Protein AF-A0A7K3FUX8-F1 (afdb_monomer_lite)

Foldseek 3Di:
DDPVVVVVVVVVLLVCLLVPHDDDDPDLCLDPVSVVVSCVSCVVSVHDDDDDADPDDLVVQQVVLVPDDVVPRDDSVVSVVSVVSRVVPDD

Sequence (91 aa):
ATADAVAAMRTVLEARLTRKKTTVIDATNCERAVRAGLVQAARRHDVPAVAVLMGTPVSLCVIRQTAHIPDRAVPADTVRAQHTAATTAFP

Radius of gyration: 15.08 Å; chains: 1; bounding box: 34×22×39 Å

Structure (mmCIF, N/CA/C/O backbone):
data_AF-A0A7K3FUX8-F1
#
_entry.id   AF-A0A7K3FUX8-F1
#
loop_
_atom_site.group_PDB
_atom_site.id
_atom_site.type_symbol
_atom_site.label_atom_id
_atom_site.label_alt_id
_atom_site.label_comp_id
_atom_site.label_asym_id
_atom_site.label_entity_id
_atom_site.label_seq_id
_atom_site.pdbx_PDB_ins_code
_atom_site.Cartn_x
_atom_site.Cartn_y
_atom_site.Cartn_z
_atom_site.occupancy
_atom_site.B_iso_or_equiv
_atom_site.auth_seq_id
_atom_site.auth_comp_id
_atom_site.auth_asym_id
_atom_site.auth_atom_id
_atom_site.pdbx_PDB_model_num
ATOM 1 N N . ALA A 1 1 ? 6.928 -8.966 -0.866 1.00 81.75 1 ALA A N 1
ATOM 2 C CA . ALA A 1 1 ? 7.744 -8.783 0.356 1.00 81.75 1 ALA A CA 1
ATOM 3 C C . ALA A 1 1 ? 8.014 -10.150 0.972 1.00 81.75 1 ALA A C 1
ATOM 5 O O . ALA A 1 1 ? 7.255 -11.071 0.688 1.00 81.75 1 ALA A O 1
ATOM 6 N N . THR A 1 2 ? 9.066 -10.303 1.775 1.00 93.81 2 THR A N 1
ATOM 7 C CA . THR A 1 2 ? 9.283 -11.546 2.532 1.00 93.81 2 THR A CA 1
ATOM 8 C C . THR A 1 2 ? 8.233 -11.692 3.635 1.00 93.81 2 THR A C 1
ATOM 10 O O . THR A 1 2 ? 7.652 -10.697 4.079 1.00 93.81 2 THR A O 1
ATOM 13 N N . ALA A 1 3 ? 7.989 -12.925 4.085 1.00 94.31 3 ALA A N 1
ATOM 14 C CA . ALA A 1 3 ? 7.027 -13.198 5.152 1.00 94.31 3 ALA A CA 1
ATOM 15 C C . ALA A 1 3 ? 7.381 -12.452 6.452 1.00 94.31 3 ALA A C 1
ATOM 17 O O . ALA A 1 3 ? 6.507 -11.828 7.053 1.00 94.31 3 ALA A O 1
ATOM 18 N N . ASP A 1 4 ? 8.664 -12.422 6.824 1.00 97.75 4 ASP A N 1
ATOM 19 C CA . ASP A 1 4 ? 9.129 -11.760 8.050 1.00 97.75 4 ASP A CA 1
ATOM 20 C C . ASP A 1 4 ? 8.919 -10.245 8.017 1.00 97.75 4 ASP A C 1
ATOM 22 O O . ASP A 1 4 ? 8.454 -9.656 8.993 1.00 97.75 4 ASP A O 1
ATOM 26 N N . ALA A 1 5 ? 9.185 -9.601 6.874 1.00 96.62 5 ALA A N 1
ATOM 27 C CA . ALA A 1 5 ? 8.937 -8.170 6.715 1.00 96.62 5 ALA A CA 1
ATOM 28 C C . ALA A 1 5 ? 7.441 -7.844 6.856 1.00 96.62 5 ALA A C 1
ATOM 30 O O . ALA A 1 5 ? 7.068 -6.861 7.501 1.00 96.62 5 ALA A O 1
ATOM 31 N N . VAL A 1 6 ? 6.573 -8.695 6.298 1.00 95.69 6 VAL A N 1
ATOM 32 C CA . VAL A 1 6 ? 5.118 -8.555 6.435 1.00 95.69 6 VAL A CA 1
ATOM 33 C C . VAL A 1 6 ? 4.686 -8.751 7.889 1.00 95.69 6 VAL A C 1
ATOM 35 O O . VAL A 1 6 ? 3.877 -7.967 8.388 1.00 95.69 6 VAL A O 1
ATOM 38 N N . ALA A 1 7 ? 5.224 -9.752 8.585 1.00 96.31 7 ALA A N 1
ATOM 39 C CA . ALA A 1 7 ? 4.921 -10.002 9.991 1.00 96.31 7 ALA A CA 1
ATOM 40 C C . ALA A 1 7 ? 5.331 -8.813 10.874 1.00 96.31 7 ALA A C 1
ATOM 42 O O . ALA A 1 7 ? 4.513 -8.314 11.648 1.00 96.31 7 ALA A O 1
ATOM 43 N N . ALA A 1 8 ? 6.548 -8.292 10.696 1.00 97.88 8 ALA A N 1
ATOM 44 C CA . ALA A 1 8 ? 7.042 -7.127 11.426 1.00 97.88 8 ALA A CA 1
ATOM 45 C C . ALA A 1 8 ? 6.161 -5.886 11.200 1.00 97.88 8 ALA A C 1
ATOM 47 O O . ALA A 1 8 ? 5.735 -5.240 12.162 1.00 97.88 8 ALA A O 1
ATOM 48 N N . MET A 1 9 ? 5.820 -5.588 9.940 1.00 97.50 9 MET A N 1
ATOM 49 C CA . MET A 1 9 ? 4.918 -4.484 9.596 1.00 97.50 9 MET A CA 1
ATOM 50 C C . MET A 1 9 ? 3.559 -4.630 10.293 1.00 97.50 9 MET A C 1
ATOM 52 O O . MET A 1 9 ? 3.052 -3.660 10.855 1.00 97.50 9 MET A O 1
ATOM 56 N N . ARG A 1 10 ? 2.967 -5.834 10.285 1.00 97.06 10 ARG A N 1
ATOM 57 C CA . ARG A 1 10 ? 1.666 -6.092 10.924 1.00 97.06 10 ARG A CA 1
ATOM 58 C C . ARG A 1 10 ? 1.725 -5.902 12.436 1.00 97.06 10 ARG A C 1
ATOM 60 O O . ARG A 1 10 ? 0.827 -5.274 12.986 1.00 97.06 10 ARG A O 1
ATOM 67 N N . THR A 1 11 ? 2.787 -6.365 13.092 1.00 98.25 11 THR A N 1
ATOM 68 C CA . THR A 1 11 ? 2.990 -6.159 14.534 1.00 98.25 11 THR A CA 1
ATOM 69 C C . THR A 1 11 ? 3.022 -4.672 14.890 1.00 98.25 11 THR A C 1
ATOM 71 O O . THR A 1 11 ? 2.338 -4.238 15.818 1.00 98.25 11 THR A O 1
ATOM 74 N N . VAL A 1 12 ? 3.766 -3.863 14.127 1.00 98.38 12 VAL A N 1
ATOM 75 C CA . VAL A 1 12 ? 3.832 -2.411 14.351 1.00 98.38 12 VAL A CA 1
ATOM 76 C C . VAL A 1 12 ? 2.495 -1.737 14.043 1.00 98.38 12 VAL A C 1
ATOM 78 O O . VAL A 1 12 ? 2.066 -0.878 14.815 1.00 98.38 12 VAL A O 1
ATOM 81 N N . LEU A 1 13 ? 1.821 -2.128 12.956 1.00 98.38 13 LEU A N 1
ATOM 82 C CA . LEU A 1 13 ? 0.497 -1.617 12.600 1.00 98.38 13 LEU A CA 1
ATOM 83 C C . LEU A 1 13 ? -0.489 -1.812 13.757 1.00 98.38 13 LEU A C 1
ATOM 85 O O . LEU A 1 13 ? -1.036 -0.828 14.245 1.00 98.38 13 LEU A O 1
ATOM 89 N N . GLU A 1 14 ? -0.659 -3.043 14.243 1.00 98.19 14 GLU A N 1
ATOM 90 C CA . GLU A 1 14 ? -1.584 -3.356 15.340 1.00 98.19 14 GLU A CA 1
ATOM 91 C C . GLU A 1 14 ? -1.254 -2.536 16.598 1.00 98.19 14 GLU A C 1
ATOM 93 O O . GLU A 1 14 ? -2.122 -1.863 17.150 1.00 98.19 14 GLU A O 1
ATOM 98 N N . ALA A 1 15 ? 0.024 -2.466 16.992 1.00 98.44 15 ALA A N 1
ATOM 99 C CA . ALA A 1 15 ? 0.445 -1.679 18.152 1.00 98.44 15 ALA A CA 1
ATOM 100 C C . ALA A 1 15 ? 0.147 -0.172 18.015 1.00 98.44 15 ALA A C 1
ATOM 102 O O . ALA A 1 15 ? -0.090 0.514 19.015 1.00 98.44 15 ALA A O 1
ATOM 103 N N . ARG A 1 16 ? 0.186 0.375 16.794 1.00 98.69 16 ARG A N 1
ATOM 104 C CA . ARG A 1 16 ? -0.166 1.778 16.531 1.00 98.69 16 ARG A CA 1
ATOM 105 C C . ARG A 1 16 ? -1.674 1.998 16.540 1.00 98.69 16 ARG A C 1
ATOM 107 O O . ARG A 1 16 ? -2.118 2.992 17.120 1.00 98.69 16 ARG A O 1
ATOM 114 N N . LEU A 1 17 ? -2.441 1.087 15.942 1.00 98.56 17 LEU A N 1
ATOM 115 C CA . LEU A 1 17 ? -3.898 1.194 15.864 1.00 98.56 17 LEU A CA 1
ATOM 116 C C . LEU A 1 17 ? -4.566 1.037 17.235 1.00 98.56 17 LEU A C 1
ATOM 118 O O . LEU A 1 17 ? -5.438 1.843 17.547 1.00 98.56 17 LEU A O 1
ATOM 122 N N . THR A 1 18 ? -4.066 0.153 18.109 1.00 98.38 18 THR A N 1
ATOM 123 C CA . THR A 1 18 ? -4.520 0.053 19.514 1.00 98.38 18 THR A CA 1
ATOM 124 C C . THR A 1 18 ? -4.437 1.396 20.246 1.00 98.38 18 THR A C 1
ATOM 126 O O . THR A 1 18 ? -5.247 1.707 21.114 1.00 98.38 18 THR A O 1
ATOM 129 N N . ARG A 1 19 ? -3.453 2.229 19.889 1.00 98.31 19 ARG A 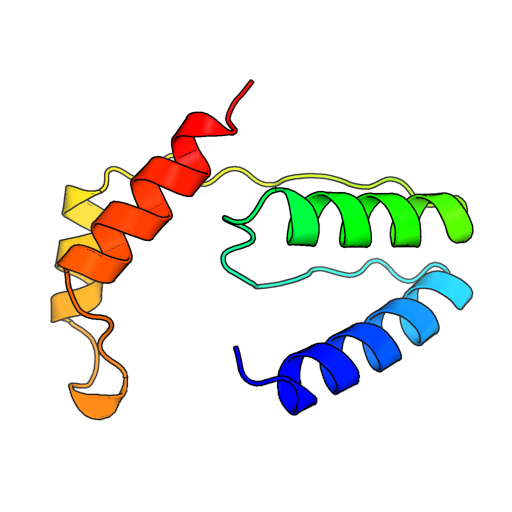N 1
ATOM 130 C CA . ARG A 1 19 ? -3.224 3.560 20.480 1.00 98.31 19 ARG A CA 1
ATOM 131 C C . ARG A 1 19 ? -3.846 4.688 19.655 1.00 98.31 19 ARG A C 1
ATOM 133 O O . ARG A 1 19 ? -3.536 5.855 19.898 1.00 98.31 19 ARG A O 1
ATOM 140 N N . LYS A 1 20 ? -4.651 4.343 18.644 1.00 97.94 20 LYS A N 1
ATOM 141 C CA . LYS A 1 20 ? -5.294 5.253 17.686 1.00 97.94 20 LYS A CA 1
ATOM 142 C C . LYS A 1 20 ? -4.320 6.265 17.071 1.00 97.94 20 LYS A C 1
ATOM 144 O O . LYS A 1 20 ? -4.652 7.427 16.858 1.00 97.94 20 LYS A O 1
ATOM 149 N N . LYS A 1 21 ? -3.080 5.839 16.800 1.00 98.44 21 LYS A N 1
ATOM 150 C CA . LYS A 1 21 ? -2.074 6.681 16.141 1.00 98.44 21 LYS A CA 1
ATOM 151 C C . LYS A 1 21 ? -2.239 6.592 14.628 1.00 98.44 21 LYS A C 1
ATOM 153 O O . LYS A 1 21 ? -2.202 5.494 14.069 1.00 98.44 21 LYS A O 1
ATOM 158 N N . THR A 1 22 ? -2.334 7.746 13.965 1.00 98.12 22 THR A N 1
ATOM 159 C CA . THR A 1 22 ? -2.336 7.845 12.497 1.00 98.12 22 THR A CA 1
ATOM 160 C C . THR A 1 22 ? -1.178 7.048 11.920 1.00 98.12 22 THR A C 1
ATOM 162 O O . THR A 1 22 ? -0.032 7.242 12.323 1.00 98.12 22 THR A O 1
ATOM 165 N N . THR A 1 23 ? -1.464 6.121 11.012 1.00 98.44 23 THR A N 1
ATOM 166 C CA . THR A 1 23 ? -0.473 5.186 10.474 1.00 98.44 23 THR A CA 1
ATOM 167 C C . THR A 1 23 ? -0.557 5.180 8.960 1.00 98.44 23 THR A C 1
ATOM 169 O O . THR A 1 23 ? -1.635 4.992 8.406 1.00 98.44 23 THR A O 1
ATOM 172 N N . VAL A 1 24 ? 0.585 5.383 8.307 1.00 98.25 24 VAL A N 1
ATOM 173 C CA . VAL A 1 24 ? 0.724 5.299 6.852 1.00 98.25 24 VAL A CA 1
ATOM 174 C C . VAL A 1 24 ? 1.431 3.990 6.530 1.00 98.25 24 VAL A C 1
ATOM 176 O O . VAL A 1 24 ? 2.474 3.695 7.112 1.00 98.25 24 VAL A O 1
ATOM 179 N N . ILE A 1 25 ? 0.848 3.202 5.629 1.00 97.69 25 ILE A N 1
ATOM 180 C CA . ILE A 1 25 ? 1.470 1.989 5.094 1.00 97.69 25 ILE A CA 1
ATOM 181 C C . ILE A 1 25 ? 2.056 2.328 3.730 1.00 97.69 25 ILE A C 1
ATOM 183 O O . ILE A 1 25 ? 1.334 2.370 2.735 1.00 97.69 25 ILE A O 1
ATOM 187 N N . ASP A 1 26 ? 3.363 2.573 3.708 1.00 96.25 26 ASP A N 1
ATOM 188 C CA . ASP A 1 26 ? 4.122 2.768 2.477 1.00 96.25 26 ASP A CA 1
ATOM 189 C C . ASP A 1 26 ? 4.491 1.408 1.873 1.00 96.25 26 ASP A C 1
ATOM 191 O O . ASP A 1 26 ? 5.509 0.791 2.186 1.00 96.25 26 ASP A O 1
ATOM 195 N N . ALA A 1 27 ? 3.567 0.889 1.074 1.00 95.62 27 ALA A N 1
ATOM 196 C CA . ALA A 1 27 ? 3.720 -0.326 0.298 1.00 95.62 27 ALA A CA 1
ATOM 197 C C . ALA A 1 27 ? 2.926 -0.175 -1.000 1.00 95.62 27 ALA A C 1
ATOM 199 O O . ALA A 1 27 ? 1.991 0.623 -1.084 1.00 95.62 27 ALA A O 1
ATOM 200 N N . THR A 1 28 ? 3.242 -0.990 -2.005 1.00 94.94 28 THR A N 1
ATOM 201 C CA . THR A 1 28 ? 2.544 -0.927 -3.299 1.00 94.94 28 THR A CA 1
ATOM 202 C C . THR A 1 28 ? 1.045 -1.205 -3.169 1.00 94.94 28 THR A C 1
ATOM 204 O O . THR A 1 28 ? 0.253 -0.653 -3.924 1.00 94.94 28 THR A O 1
ATOM 207 N N . ASN A 1 29 ? 0.641 -2.045 -2.203 1.00 96.12 29 ASN A N 1
ATOM 208 C CA . ASN A 1 29 ? -0.757 -2.372 -1.894 1.00 96.12 29 ASN A CA 1
ATOM 209 C C . ASN A 1 29 ? -1.591 -2.810 -3.125 1.00 96.12 29 ASN A C 1
ATOM 211 O O . ASN A 1 29 ? -2.823 -2.716 -3.128 1.00 96.12 29 ASN A O 1
ATOM 215 N N . CYS A 1 30 ? -0.928 -3.333 -4.165 1.00 94.69 30 CYS A N 1
ATOM 216 C CA . CYS A 1 30 ? -1.540 -3.752 -5.429 1.00 94.69 30 CYS A CA 1
ATOM 217 C C . CYS A 1 30 ? -2.489 -4.951 -5.259 1.00 94.69 30 CYS A C 1
ATOM 219 O O . CYS A 1 30 ? -3.494 -5.065 -5.961 1.00 94.69 30 CYS A O 1
ATOM 221 N N . GLU A 1 31 ? -2.218 -5.831 -4.296 1.00 93.88 31 GLU A N 1
ATOM 222 C CA . GLU A 1 31 ? -2.989 -7.054 -4.077 1.00 93.88 31 GLU A CA 1
ATOM 223 C C . GLU A 1 31 ? -4.265 -6.803 -3.259 1.00 93.88 31 GLU A C 1
ATOM 225 O O . GLU A 1 31 ? -4.232 -6.253 -2.154 1.00 93.88 31 GLU A O 1
ATOM 230 N N . ARG A 1 32 ? -5.414 -7.271 -3.771 1.00 94.81 32 ARG A N 1
ATOM 231 C CA . ARG A 1 32 ? -6.723 -7.109 -3.109 1.00 94.81 32 ARG A CA 1
ATOM 232 C C . ARG A 1 32 ? -6.743 -7.698 -1.697 1.00 94.81 32 ARG A C 1
ATOM 234 O O . ARG A 1 32 ? -7.289 -7.071 -0.793 1.00 94.81 32 ARG A O 1
ATOM 241 N N . ALA A 1 33 ? -6.151 -8.878 -1.508 1.00 95.12 33 ALA A N 1
ATOM 242 C CA . ALA A 1 33 ? -6.103 -9.551 -0.210 1.00 95.12 33 ALA A CA 1
ATOM 243 C C . ALA A 1 33 ? -5.315 -8.737 0.831 1.00 95.12 33 ALA A C 1
ATOM 245 O O . ALA A 1 33 ? -5.756 -8.605 1.974 1.00 95.12 33 ALA A O 1
ATOM 246 N N . VAL A 1 34 ? -4.202 -8.116 0.418 1.00 95.81 34 VAL A N 1
ATOM 247 C CA . VAL A 1 34 ? -3.408 -7.225 1.276 1.00 95.81 34 VAL A CA 1
ATOM 248 C C . VAL A 1 34 ? -4.250 -6.026 1.716 1.00 95.81 34 VAL A C 1
ATOM 250 O O . VAL A 1 34 ? 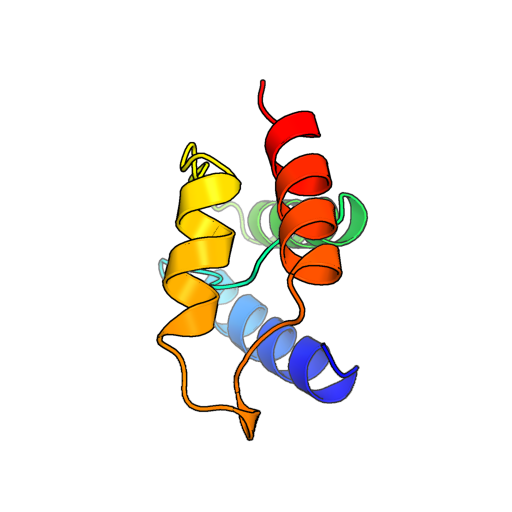-4.376 -5.781 2.917 1.00 95.81 34 VAL A O 1
ATOM 253 N N . ARG A 1 35 ? -4.912 -5.333 0.776 1.00 96.31 35 ARG A N 1
ATOM 254 C CA . ARG A 1 35 ? -5.792 -4.194 1.104 1.00 96.31 35 ARG A CA 1
ATOM 255 C C . ARG A 1 35 ? -6.936 -4.589 2.035 1.00 96.31 35 ARG A C 1
ATOM 257 O O . ARG A 1 35 ? -7.201 -3.881 3.003 1.00 96.31 35 ARG A O 1
ATOM 264 N N . ALA A 1 36 ? -7.587 -5.724 1.779 1.00 96.75 36 ALA A N 1
ATOM 265 C CA . ALA A 1 36 ? -8.665 -6.229 2.627 1.00 96.75 36 ALA A CA 1
ATOM 266 C C . ALA A 1 36 ? -8.193 -6.459 4.073 1.00 96.75 36 ALA A C 1
ATOM 268 O O . ALA A 1 36 ? -8.887 -6.072 5.012 1.00 96.75 36 ALA A O 1
ATOM 269 N N . GLY A 1 37 ? -6.988 -7.010 4.255 1.00 97.56 37 GLY A N 1
ATOM 270 C CA . GLY A 1 37 ? -6.382 -7.190 5.573 1.00 97.56 37 GLY A CA 1
ATOM 271 C C . GLY A 1 37 ? -6.121 -5.872 6.309 1.00 97.56 37 GLY A C 1
ATOM 272 O O . GLY A 1 37 ? -6.399 -5.781 7.505 1.00 97.56 37 GLY A O 1
ATOM 273 N N . LEU A 1 38 ? -5.643 -4.840 5.606 1.00 97.88 38 LEU A N 1
ATOM 274 C CA . LEU A 1 38 ? -5.422 -3.506 6.182 1.00 97.88 38 LEU A CA 1
ATOM 275 C C . LEU A 1 38 ? -6.741 -2.832 6.587 1.00 97.88 38 LEU A C 1
ATOM 277 O O . LEU A 1 38 ? -6.850 -2.300 7.690 1.00 97.88 38 LEU A O 1
ATOM 281 N N . VAL A 1 39 ? -7.765 -2.910 5.732 1.00 97.81 39 VAL A N 1
ATOM 282 C CA . VAL A 1 39 ? -9.108 -2.391 6.038 1.00 97.81 39 VAL A CA 1
ATOM 283 C C . VAL A 1 39 ? -9.712 -3.123 7.237 1.00 97.81 39 VAL A C 1
ATOM 285 O O . VAL A 1 39 ? -10.312 -2.491 8.103 1.00 97.81 39 VAL A O 1
ATOM 288 N N . GLN A 1 40 ? -9.538 -4.443 7.328 1.00 98.38 40 GLN A N 1
ATOM 289 C CA . GLN A 1 40 ? -10.013 -5.213 8.476 1.00 98.38 40 GLN A CA 1
ATOM 290 C C . GLN A 1 40 ? -9.290 -4.814 9.770 1.00 98.38 40 GLN A C 1
ATOM 292 O O . GLN A 1 40 ? -9.941 -4.701 10.805 1.00 98.38 40 GLN A O 1
ATOM 297 N N . ALA A 1 41 ? -7.976 -4.574 9.724 1.00 98.12 41 ALA A N 1
ATOM 298 C CA . ALA A 1 41 ? -7.225 -4.086 10.879 1.00 98.12 41 ALA A CA 1
ATOM 299 C C . ALA A 1 41 ? -7.746 -2.720 11.349 1.00 98.12 41 ALA A C 1
ATOM 301 O O . ALA A 1 41 ? -8.037 -2.558 12.528 1.00 98.12 41 ALA A O 1
ATOM 302 N N . ALA A 1 42 ? -7.960 -1.776 10.430 1.00 98.31 42 ALA A N 1
ATOM 303 C CA . ALA A 1 42 ? -8.550 -0.477 10.754 1.00 98.31 42 ALA A CA 1
ATOM 304 C C . ALA A 1 42 ? -9.937 -0.615 11.412 1.00 98.31 42 ALA A C 1
ATOM 306 O O . ALA A 1 42 ? -10.189 -0.008 12.451 1.00 98.31 42 ALA A O 1
ATOM 307 N N . ARG A 1 43 ? -10.798 -1.492 10.870 1.00 98.25 43 ARG A N 1
ATOM 308 C CA . ARG A 1 43 ? -12.125 -1.789 11.439 1.00 98.25 43 ARG A CA 1
ATOM 309 C C . ARG A 1 43 ? -12.058 -2.371 12.850 1.00 98.25 43 ARG A C 1
ATOM 311 O O . ARG A 1 43 ? -12.854 -1.970 13.681 1.00 98.25 43 ARG A O 1
ATOM 318 N N . ARG A 1 44 ? -11.126 -3.290 13.137 1.00 98.12 44 ARG A N 1
ATOM 319 C CA . ARG A 1 44 ? -10.972 -3.884 14.483 1.00 98.12 44 ARG A CA 1
ATOM 320 C C . ARG A 1 44 ? -10.654 -2.856 15.572 1.00 98.12 44 ARG A C 1
ATOM 322 O O . ARG A 1 44 ? -10.932 -3.122 16.733 1.00 98.12 44 ARG A O 1
ATOM 329 N N . HIS A 1 45 ? -10.049 -1.730 15.198 1.00 98.25 45 HIS A N 1
ATOM 330 C CA . HIS A 1 45 ? -9.644 -0.662 16.118 1.00 98.25 45 HIS A CA 1
ATOM 331 C C . HIS A 1 45 ? -10.518 0.593 16.012 1.00 98.25 45 HIS A C 1
ATOM 333 O O . HIS A 1 45 ? -10.158 1.632 16.566 1.00 98.25 45 HIS A O 1
ATOM 339 N N . ASP A 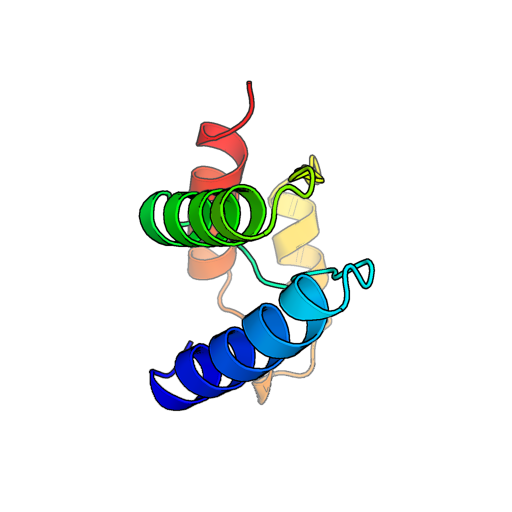1 46 ? -11.639 0.512 15.287 1.00 98.00 46 ASP A N 1
ATOM 340 C CA . ASP A 1 46 ? -12.578 1.617 15.065 1.00 98.00 46 ASP A CA 1
ATOM 341 C C . ASP A 1 46 ? -11.904 2.897 14.541 1.00 98.00 46 ASP A C 1
ATOM 343 O O . ASP A 1 46 ? -12.197 4.014 14.977 1.00 98.00 46 ASP A O 1
ATOM 347 N N . VAL A 1 47 ? -10.969 2.741 13.598 1.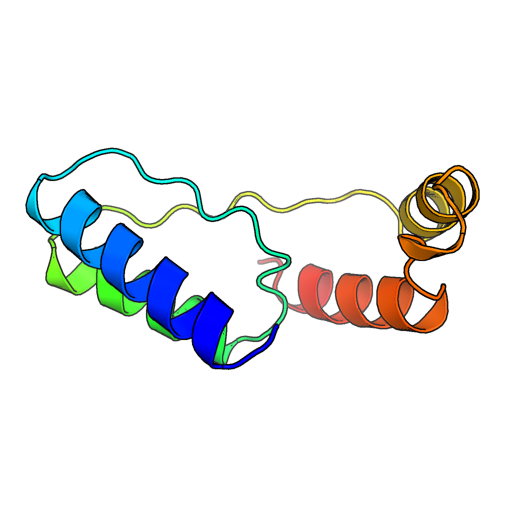00 98.06 47 VAL A N 1
ATOM 348 C CA . VAL A 1 47 ? -10.314 3.861 12.909 1.00 98.06 47 VAL A CA 1
ATOM 349 C C . VAL A 1 47 ? -10.638 3.853 11.413 1.00 98.06 47 VAL A C 1
ATOM 351 O O . VAL A 1 47 ? -10.796 2.783 10.816 1.00 98.06 47 VAL A O 1
ATOM 354 N N . PRO A 1 48 ? -10.728 5.028 10.764 1.00 98.00 48 PRO A N 1
ATOM 355 C CA . PRO A 1 48 ? -10.968 5.095 9.330 1.00 98.00 48 PRO A CA 1
ATOM 356 C C . PRO A 1 48 ? -9.767 4.562 8.538 1.00 98.00 48 PRO A C 1
ATOM 358 O O . PRO A 1 48 ? -8.610 4.783 8.898 1.00 98.00 48 PRO A O 1
ATOM 361 N N . ALA A 1 49 ? -10.052 3.905 7.414 1.00 97.81 49 ALA A N 1
ATOM 362 C CA . ALA A 1 49 ? -9.059 3.544 6.408 1.00 97.81 49 ALA A CA 1
ATOM 363 C C . ALA A 1 49 ? -9.201 4.478 5.201 1.00 97.81 49 ALA A C 1
ATOM 365 O O . ALA A 1 49 ? -10.298 4.636 4.667 1.00 97.81 49 ALA A O 1
ATOM 366 N N . VAL A 1 50 ? -8.090 5.071 4.762 1.00 97.31 50 VAL A N 1
ATOM 367 C CA . VAL A 1 50 ? -8.037 5.982 3.611 1.00 97.31 50 VAL A CA 1
ATOM 368 C C . VAL A 1 50 ? -7.063 5.419 2.581 1.00 97.31 50 VAL A C 1
ATOM 370 O O . VAL A 1 50 ? -5.971 4.981 2.938 1.00 97.31 50 VAL A O 1
ATOM 373 N N . ALA A 1 51 ? -7.456 5.432 1.307 1.00 96.31 51 ALA A N 1
ATOM 374 C CA . ALA A 1 51 ? -6.591 5.065 0.192 1.00 96.31 51 ALA A CA 1
ATOM 375 C C . ALA A 1 51 ? -6.087 6.327 -0.520 1.00 96.31 51 ALA A C 1
ATOM 377 O O . ALA A 1 51 ? -6.882 7.189 -0.889 1.00 96.31 51 ALA A O 1
ATOM 378 N N . VAL A 1 52 ? -4.774 6.412 -0.738 1.00 95.31 52 VAL A N 1
ATOM 379 C CA . VAL A 1 52 ? -4.150 7.435 -1.587 1.00 95.31 52 VAL A CA 1
ATOM 380 C C . VAL A 1 52 ? -3.777 6.766 -2.904 1.00 95.31 52 VAL A C 1
ATOM 382 O O . VAL A 1 52 ? -2.923 5.881 -2.935 1.00 95.31 52 VAL A O 1
ATOM 385 N N . LEU A 1 53 ? -4.465 7.143 -3.979 1.00 94.38 53 LEU A N 1
ATOM 386 C CA . LEU A 1 53 ? -4.309 6.525 -5.293 1.00 94.38 53 LEU A CA 1
ATOM 387 C C . LEU A 1 53 ? -3.288 7.299 -6.129 1.00 94.38 53 LEU A C 1
ATOM 389 O O . LEU A 1 53 ? -3.399 8.510 -6.310 1.00 94.38 53 LEU A O 1
ATOM 393 N N . MET A 1 54 ? -2.298 6.585 -6.662 1.00 94.31 54 MET A N 1
ATOM 394 C CA . MET A 1 54 ? -1.223 7.181 -7.454 1.00 94.31 54 MET A CA 1
ATOM 395 C C . MET A 1 54 ? -1.556 7.111 -8.946 1.00 94.31 54 MET A C 1
ATOM 397 O O . MET A 1 54 ? -1.299 6.103 -9.595 1.00 94.31 54 MET A O 1
ATOM 401 N N . GLY A 1 55 ? -2.092 8.195 -9.509 1.00 93.88 55 GLY A N 1
ATOM 402 C CA . GLY A 1 55 ? -2.439 8.300 -10.936 1.00 93.88 55 GLY A CA 1
ATOM 403 C C . GLY A 1 55 ? -1.261 8.591 -11.878 1.00 93.88 55 GLY A C 1
ATOM 404 O O . GLY A 1 55 ? -1.457 9.160 -12.946 1.00 93.88 55 GLY A O 1
ATOM 405 N N . THR A 1 56 ? -0.022 8.284 -11.478 1.00 96.62 56 THR A N 1
ATOM 406 C CA . THR A 1 56 ? 1.157 8.546 -12.322 1.00 96.62 56 THR A CA 1
ATOM 407 C C . THR A 1 56 ? 1.166 7.595 -13.528 1.00 96.62 56 THR A C 1
ATOM 409 O O . THR A 1 56 ? 1.101 6.386 -13.312 1.00 96.62 56 THR A O 1
ATOM 412 N N . PRO A 1 57 ? 1.321 8.088 -14.773 1.00 97.06 57 PRO A N 1
ATOM 413 C CA . PRO A 1 57 ? 1.424 7.231 -15.953 1.00 97.06 57 PRO A CA 1
ATOM 414 C C . PRO A 1 57 ? 2.551 6.195 -15.846 1.00 97.06 57 PRO A C 1
ATOM 416 O O . PRO A 1 57 ? 3.675 6.529 -15.464 1.00 97.06 57 PRO A O 1
ATOM 419 N N . VAL A 1 58 ? 2.284 4.953 -16.270 1.00 97.38 58 VAL A N 1
ATOM 420 C CA . VAL A 1 58 ? 3.256 3.842 -16.221 1.00 97.38 58 VAL A CA 1
ATOM 421 C C . VAL A 1 58 ? 4.592 4.163 -16.900 1.00 97.38 58 VAL A C 1
ATOM 423 O O . VAL A 1 58 ? 5.638 3.725 -16.426 1.00 97.38 58 VAL A O 1
ATOM 426 N N . SER A 1 59 ? 4.584 4.961 -17.973 1.00 97.12 59 SER A N 1
ATOM 427 C CA . SER A 1 59 ? 5.803 5.402 -18.660 1.00 97.12 59 SER A CA 1
ATOM 428 C C . SER A 1 59 ? 6.725 6.191 -17.730 1.00 97.12 59 SER A C 1
ATOM 430 O O . SER A 1 59 ? 7.922 5.919 -17.688 1.00 97.12 59 SER A O 1
ATOM 432 N N . LEU A 1 60 ? 6.174 7.102 -16.921 1.00 97.44 60 LEU A N 1
ATOM 433 C CA . LEU A 1 60 ? 6.941 7.869 -15.940 1.00 97.44 60 LEU A CA 1
ATOM 434 C C . LEU A 1 60 ? 7.426 6.997 -14.781 1.00 97.44 60 LEU A C 1
ATOM 436 O O . LEU A 1 60 ? 8.542 7.197 -14.308 1.00 97.44 60 LEU A O 1
ATOM 440 N N . CYS A 1 61 ? 6.635 6.015 -14.339 1.00 96.75 61 CYS A N 1
ATOM 441 C CA . CYS A 1 61 ? 7.079 5.056 -13.323 1.00 96.75 61 CYS A CA 1
ATOM 442 C C . CYS A 1 61 ? 8.305 4.261 -13.802 1.00 96.75 61 CYS A C 1
ATOM 444 O O . CYS A 1 61 ? 9.283 4.145 -13.068 1.00 96.75 61 CYS A O 1
ATOM 446 N N . VAL A 1 62 ? 8.289 3.779 -15.050 1.00 96.75 62 VAL A N 1
ATOM 447 C CA . VAL A 1 62 ? 9.426 3.064 -15.654 1.00 96.75 62 VAL A CA 1
ATOM 448 C C . VAL A 1 62 ? 10.638 3.984 -15.819 1.00 96.75 62 VAL A C 1
ATOM 450 O O . VAL A 1 62 ? 11.740 3.597 -15.444 1.00 96.75 62 VAL A O 1
ATOM 453 N N . ILE A 1 63 ? 10.452 5.218 -16.306 1.00 95.94 63 ILE A N 1
ATOM 454 C CA . ILE A 1 63 ? 11.542 6.201 -16.439 1.00 95.94 63 ILE A CA 1
ATOM 455 C C . ILE A 1 63 ? 12.193 6.480 -15.082 1.00 95.94 63 ILE A C 1
ATOM 457 O O . ILE A 1 63 ? 13.415 6.425 -14.965 1.00 95.94 63 ILE A O 1
ATOM 461 N N . ARG A 1 64 ? 11.401 6.703 -14.026 1.00 95.06 64 ARG A N 1
ATOM 462 C CA . ARG A 1 64 ? 11.933 6.899 -12.666 1.00 95.06 64 ARG A CA 1
ATOM 463 C C . ARG A 1 64 ? 12.775 5.711 -12.221 1.00 95.06 64 ARG A C 1
ATOM 465 O O . ARG A 1 64 ? 13.823 5.902 -11.615 1.00 95.06 64 ARG A O 1
ATOM 472 N N . GLN A 1 65 ? 12.363 4.502 -12.588 1.00 94.94 65 GLN A N 1
ATOM 473 C CA . GLN A 1 65 ? 13.077 3.288 -12.233 1.00 94.94 65 GLN A CA 1
ATOM 474 C C . GLN A 1 65 ? 14.445 3.153 -12.914 1.00 94.94 65 GLN 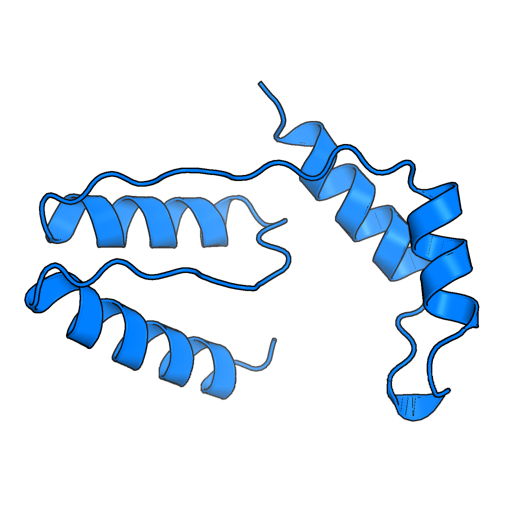A C 1
ATOM 476 O O . GLN A 1 65 ? 15.358 2.599 -12.306 1.00 94.94 65 GLN A O 1
ATOM 481 N N . THR A 1 66 ? 14.618 3.708 -14.119 1.00 87.19 66 THR A N 1
ATOM 482 C CA . THR A 1 66 ? 15.922 3.733 -14.813 1.00 87.19 66 THR A CA 1
ATOM 483 C C . THR A 1 66 ? 16.954 4.654 -14.162 1.00 87.19 66 THR A C 1
ATOM 485 O O . THR A 1 66 ? 18.146 4.464 -14.368 1.00 87.19 66 THR A O 1
ATOM 488 N N . ALA A 1 67 ? 16.514 5.620 -13.348 1.00 87.44 67 ALA A N 1
ATOM 489 C CA . ALA A 1 67 ? 17.396 6.523 -12.610 1.00 87.44 67 ALA A CA 1
ATOM 490 C C . ALA A 1 67 ? 17.840 5.960 -11.243 1.00 87.44 67 ALA A C 1
ATOM 492 O O . ALA A 1 67 ? 18.617 6.601 -10.536 1.00 87.44 67 ALA A O 1
ATOM 493 N N . HIS A 1 68 ? 17.339 4.785 -10.839 1.00 84.56 68 HIS A N 1
ATOM 494 C CA . HIS A 1 68 ? 17.716 4.144 -9.579 1.00 84.56 68 HIS A CA 1
ATOM 495 C C . HIS A 1 68 ? 19.053 3.396 -9.677 1.00 84.56 68 HIS A C 1
ATOM 497 O O . HIS A 1 68 ? 19.455 2.927 -10.738 1.00 84.56 68 HIS A O 1
ATOM 503 N N . ILE A 1 69 ? 19.708 3.223 -8.524 1.00 85.62 69 ILE A N 1
ATOM 504 C CA . ILE A 1 69 ? 20.888 2.357 -8.374 1.00 85.62 69 ILE A CA 1
ATOM 505 C C . ILE A 1 69 ? 20.519 0.930 -8.833 1.00 85.62 69 ILE A C 1
ATOM 507 O O . ILE A 1 69 ? 19.489 0.433 -8.363 1.00 85.62 69 ILE A O 1
ATOM 511 N N . PRO A 1 70 ? 21.331 0.257 -9.679 1.00 81.38 70 PRO A N 1
ATOM 512 C CA . PRO A 1 70 ? 20.969 -1.017 -10.312 1.00 81.38 70 PRO A CA 1
ATOM 513 C C . PRO A 1 70 ? 20.437 -2.093 -9.355 1.00 81.38 70 PRO A C 1
ATOM 515 O O . PRO A 1 70 ? 19.378 -2.656 -9.609 1.00 81.38 70 PRO A O 1
ATOM 518 N N . ASP A 1 71 ? 21.079 -2.304 -8.203 1.00 84.00 71 ASP A N 1
ATOM 519 C CA . ASP A 1 71 ? 20.673 -3.337 -7.230 1.00 84.00 71 ASP A CA 1
ATOM 520 C C . ASP A 1 71 ? 19.333 -3.059 -6.535 1.00 84.00 71 ASP A C 1
ATOM 522 O O . ASP A 1 71 ? 18.743 -3.936 -5.904 1.00 84.00 71 ASP A O 1
ATOM 526 N N . ARG A 1 72 ? 18.845 -1.820 -6.615 1.00 84.25 72 ARG A N 1
ATOM 527 C CA . ARG A 1 72 ? 17.536 -1.411 -6.089 1.00 84.25 72 ARG A CA 1
ATOM 528 C C . ARG A 1 72 ? 16.540 -1.151 -7.209 1.00 84.25 72 ARG A C 1
ATOM 530 O O . ARG A 1 72 ? 15.418 -0.722 -6.931 1.00 84.25 72 ARG A O 1
ATOM 537 N N . ALA A 1 73 ? 16.949 -1.367 -8.459 1.00 92.25 73 ALA A N 1
ATOM 538 C CA . ALA A 1 73 ? 16.104 -1.108 -9.594 1.00 92.25 73 ALA A CA 1
ATOM 539 C C . ALA A 1 73 ? 15.068 -2.225 -9.762 1.00 92.25 73 ALA A C 1
ATOM 541 O O . ALA A 1 73 ? 15.402 -3.401 -9.879 1.00 92.25 73 ALA A O 1
ATOM 542 N N . VAL A 1 74 ? 13.789 -1.861 -9.783 1.00 94.25 74 VAL A N 1
ATOM 543 C CA . VAL A 1 74 ? 12.707 -2.804 -10.073 1.00 94.25 74 VAL A CA 1
ATOM 544 C C . VAL A 1 74 ? 12.620 -3.025 -11.593 1.00 94.25 74 VAL A C 1
ATOM 546 O O . VAL A 1 74 ? 12.604 -2.050 -12.343 1.00 94.25 74 VAL A O 1
ATOM 549 N N . PRO A 1 75 ? 12.531 -4.269 -12.093 1.00 94.94 75 PRO A N 1
ATOM 550 C CA . PRO A 1 75 ? 12.372 -4.517 -13.525 1.00 94.94 75 PRO A CA 1
ATOM 551 C C . PRO A 1 75 ? 11.120 -3.847 -14.108 1.00 94.94 75 PRO A C 1
ATOM 553 O O . PRO A 1 75 ? 10.069 -3.804 -13.462 1.00 94.94 75 PRO A O 1
ATOM 556 N N . ALA A 1 76 ? 11.209 -3.364 -15.351 1.00 95.94 76 ALA A N 1
ATOM 557 C CA . ALA A 1 76 ? 10.123 -2.626 -16.000 1.00 95.94 76 ALA A CA 1
ATOM 558 C C . ALA A 1 76 ? 8.809 -3.425 -16.067 1.00 95.94 76 ALA A C 1
ATOM 560 O O . ALA A 1 76 ? 7.740 -2.856 -15.847 1.00 95.94 76 ALA A O 1
ATOM 561 N N . ASP A 1 77 ? 8.878 -4.736 -16.303 1.00 97.19 77 ASP A N 1
ATOM 562 C CA . ASP A 1 77 ? 7.692 -5.598 -16.356 1.00 97.19 77 ASP A CA 1
ATOM 563 C C . ASP A 1 77 ? 6.993 -5.698 -14.997 1.00 97.19 77 ASP A C 1
ATOM 565 O O . ASP A 1 77 ? 5.766 -5.621 -14.922 1.00 97.19 77 ASP A O 1
ATOM 569 N N . THR A 1 78 ? 7.761 -5.750 -13.905 1.00 96.81 78 THR A N 1
ATOM 570 C CA . THR A 1 78 ? 7.222 -5.702 -12.540 1.00 96.81 78 THR A CA 1
ATOM 571 C C . THR A 1 78 ? 6.530 -4.367 -12.271 1.00 96.81 78 THR A C 1
ATOM 573 O O . THR A 1 78 ? 5.427 -4.350 -11.725 1.00 96.81 78 THR A O 1
ATOM 576 N N . VAL A 1 79 ? 7.127 -3.246 -12.695 1.00 97.06 79 VAL A N 1
ATOM 577 C CA . VAL A 1 79 ? 6.513 -1.911 -12.560 1.00 97.06 79 VAL A CA 1
ATOM 578 C C . VAL A 1 79 ? 5.199 -1.832 -13.342 1.00 97.06 79 VAL A C 1
ATOM 580 O O . VAL A 1 79 ? 4.198 -1.341 -12.818 1.00 97.06 79 VAL A O 1
ATOM 583 N N . ARG A 1 80 ? 5.163 -2.350 -14.577 1.00 97.56 80 ARG A N 1
ATOM 584 C CA . ARG A 1 80 ? 3.945 -2.391 -15.404 1.00 97.56 80 ARG A CA 1
ATOM 585 C C . ARG A 1 80 ? 2.858 -3.256 -14.771 1.00 97.56 80 ARG A C 1
ATOM 587 O O . ARG A 1 80 ? 1.713 -2.818 -14.700 1.00 97.56 80 ARG A O 1
ATOM 594 N N . ALA A 1 81 ? 3.210 -4.438 -14.266 1.00 97.25 81 ALA A N 1
ATOM 595 C CA . ALA A 1 81 ? 2.272 -5.327 -13.587 1.00 97.25 81 ALA A CA 1
ATOM 596 C C . ALA A 1 81 ? 1.678 -4.677 -12.325 1.00 97.25 81 ALA A C 1
ATOM 598 O O . ALA A 1 81 ? 0.462 -4.698 -12.128 1.00 97.25 81 ALA A O 1
ATOM 599 N N . GLN A 1 82 ? 2.517 -4.038 -11.502 1.00 96.75 82 GLN A N 1
ATOM 600 C CA . GLN A 1 82 ? 2.072 -3.304 -10.315 1.00 96.75 82 GLN A CA 1
ATOM 601 C C . GLN A 1 82 ? 1.160 -2.129 -10.674 1.00 96.75 82 GLN A C 1
ATOM 603 O O . GLN A 1 82 ? 0.122 -1.954 -10.035 1.00 96.75 82 GLN A O 1
ATOM 608 N N . HIS A 1 83 ? 1.510 -1.361 -11.711 1.00 97.38 83 HIS A N 1
ATOM 609 C CA . HIS A 1 83 ? 0.683 -0.262 -12.202 1.00 97.38 83 HIS A CA 1
ATOM 610 C C . HIS A 1 83 ? -0.699 -0.762 -12.631 1.00 97.38 83 HIS A C 1
ATOM 612 O O . HIS A 1 83 ? -1.698 -0.260 -12.129 1.00 97.38 83 HIS A O 1
ATOM 618 N N . THR A 1 84 ? -0.773 -1.784 -13.491 1.00 96.88 84 THR A N 1
ATOM 619 C CA . THR A 1 84 ? -2.052 -2.364 -13.933 1.00 96.88 84 THR A CA 1
ATOM 620 C C . THR A 1 84 ? -2.893 -2.840 -12.749 1.00 96.88 84 THR A C 1
ATOM 622 O O . THR A 1 84 ? -4.082 -2.527 -12.669 1.00 96.88 84 THR A O 1
ATOM 625 N N . ALA A 1 85 ? -2.289 -3.552 -11.792 1.00 95.00 85 ALA A N 1
ATOM 626 C CA . ALA A 1 85 ? -2.992 -4.027 -10.602 1.00 95.00 85 ALA A CA 1
ATOM 627 C C . ALA A 1 85 ? -3.520 -2.877 -9.723 1.00 95.00 85 ALA A C 1
ATOM 629 O O . ALA A 1 85 ? -4.615 -2.980 -9.169 1.00 95.00 85 ALA A O 1
ATOM 630 N N . ALA A 1 86 ? -2.767 -1.778 -9.609 1.00 94.50 86 ALA A N 1
ATOM 631 C CA . ALA A 1 86 ? -3.176 -0.596 -8.859 1.00 94.50 86 ALA A CA 1
ATOM 632 C C . ALA A 1 86 ? -4.314 0.163 -9.556 1.00 94.50 86 ALA A C 1
ATOM 634 O O . ALA A 1 86 ? -5.327 0.443 -8.921 1.00 94.50 86 ALA A O 1
ATOM 635 N N . THR A 1 87 ? -4.192 0.451 -10.855 1.00 95.00 87 THR A N 1
ATOM 636 C CA . THR A 1 87 ? -5.197 1.228 -11.600 1.00 95.00 87 THR A CA 1
ATOM 637 C C . THR A 1 87 ? -6.506 0.475 -11.785 1.00 95.00 87 THR A C 1
ATOM 639 O O . THR A 1 87 ? -7.564 1.088 -11.773 1.00 95.00 87 THR A O 1
ATOM 642 N N . THR A 1 88 ? -6.467 -0.857 -11.883 1.00 93.00 88 THR A N 1
ATOM 643 C CA . THR A 1 88 ? -7.689 -1.688 -11.923 1.00 93.00 88 THR A CA 1
ATOM 644 C C . THR A 1 88 ? -8.497 -1.587 -10.621 1.00 93.00 88 THR A C 1
ATOM 646 O O . THR A 1 88 ? -9.680 -1.905 -10.596 1.00 93.00 88 THR A O 1
ATOM 649 N N . ALA A 1 89 ? -7.867 -1.165 -9.520 1.00 87.12 89 ALA A N 1
ATOM 650 C CA . ALA A 1 89 ? -8.521 -0.988 -8.228 1.00 87.12 89 ALA A CA 1
ATOM 651 C C . ALA A 1 89 ? -9.059 0.433 -7.996 1.00 87.12 89 ALA A C 1
ATOM 653 O O . ALA A 1 89 ? -9.553 0.703 -6.898 1.00 87.12 89 ALA A O 1
ATOM 654 N N . PHE A 1 90 ? -8.912 1.341 -8.966 1.00 90.75 90 PHE A N 1
ATOM 655 C CA . PHE A 1 90 ? -9.468 2.686 -8.857 1.00 90.75 90 PHE A CA 1
ATOM 656 C C . PHE A 1 90 ? -11.004 2.608 -8.942 1.00 90.75 90 PHE A C 1
ATOM 658 O O . PHE A 1 90 ? -11.519 1.691 -9.585 1.00 90.75 90 PHE A O 1
ATOM 665 N N . PRO A 1 91 ? -11.721 3.498 -8.236 1.00 84.50 91 PRO A N 1
ATOM 666 C CA . PRO A 1 91 ? -13.180 3.540 -8.259 1.00 84.50 91 PRO A CA 1
ATOM 66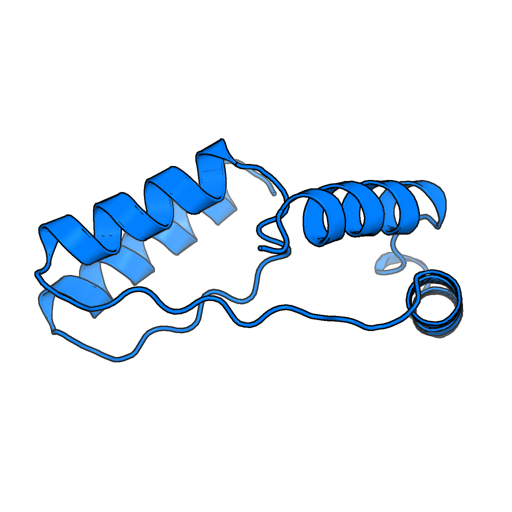7 C C . PRO A 1 91 ? -13.742 3.938 -9.627 1.00 84.50 91 PRO A C 1
ATOM 669 O O . PRO A 1 91 ? -13.039 4.657 -10.375 1.00 84.50 91 PRO A O 1
#

pLDDT: mean 95.31, std 4.08, range [81.38, 98.69]

Secondary structure (DSSP, 8-state):
--HHHHHHHHHHHHHHHTTT------S---SHHHHHHHHHHHHHTT-----------HHHHHHHHHTS-GGGPPPHHHHHHHHHHHHTT--